Protein AF-A0A2I0T4E4-F1 (afdb_monomer_lite)

Radius of gyration: 17.42 Å; chains: 1; bounding box: 49×23×60 Å

Secondary structure (DSSP, 8-state):
-------------PPPPEEEEEESSSS-EEEEEESSSEEEEE-TTS-SSHHHHHHHHHTPPP------HHHHHHHIIIIISSTTTT--TTS-EEEEEE-SS--SS--HHHHHHHHT--

Organism: NCBI:txid1758121

Foldseek 3Di:
DDDDPPPPDPDDPFDFWWKKKAWDPAQQIWTWGDAPHIDTLAFSPRDRDPVVVVVSVVPDDGDDHHAAQLRNLVCCVPPHCDVVRPHDPPTDIDMDTDGSDDHPDDRPVSVVCVVPDD

Sequence (118 aa):
MNGILDSESPGIPHHPLFLAIKLYTNPWVSFVQYSDEAKSEFKLNTFDDKAQALGALQNIQYRGGNTRTGKALTFIKEKVLTWESGMRRGVPKVLVVVTDGRSQDEVRKAATVIQHSD

InterPro domains:
  IPR002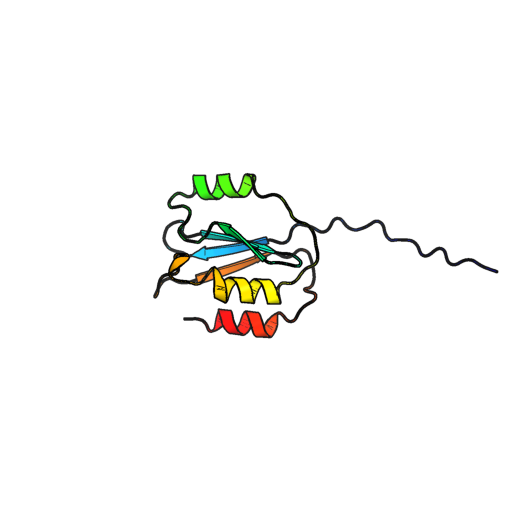035 von Willebrand factor, type A [PF00092] (29-117)
  IPR002035 von Willebrand factor, type A [PS50234] (29-118)
  IPR036465 von Willebrand factor A-like domain superfamily [G3DSA:3.40.50.410] (21-118)
  IPR036465 von Willebrand factor A-like domain superfamily [SSF53300] (26-115)
  IPR050525 Extracellular Matrix Assembly and Organization [PTHR24020] (27-116)

pLDDT: mean 80.01, std 16.9, range [33.75, 95.56]

Structure (mmCIF, N/CA/C/O backbone):
data_AF-A0A2I0T4E4-F1
#
_entry.id   AF-A0A2I0T4E4-F1
#
loop_
_atom_site.group_PDB
_atom_site.id
_atom_site.type_symbol
_atom_site.label_atom_id
_atom_site.label_alt_id
_atom_site.label_comp_id
_atom_site.label_asym_id
_atom_site.label_entity_id
_atom_site.label_seq_id
_atom_site.pdbx_PDB_ins_code
_atom_site.Cartn_x
_atom_site.Cartn_y
_atom_site.Cartn_z
_atom_site.occupancy
_atom_site.B_iso_or_equiv
_atom_site.auth_seq_id
_atom_site.auth_comp_id
_atom_site.auth_asym_id
_atom_site.auth_atom_id
_atom_site.pdbx_PDB_model_num
ATOM 1 N N . MET A 1 1 ? 29.214 -12.087 -43.893 1.00 38.97 1 MET A N 1
ATOM 2 C CA . MET A 1 1 ? 28.801 -11.142 -42.835 1.00 38.97 1 MET A CA 1
ATOM 3 C C . MET A 1 1 ? 27.324 -11.391 -42.588 1.00 38.97 1 MET A C 1
ATOM 5 O O . MET A 1 1 ? 26.516 -10.938 -43.383 1.00 38.97 1 MET A O 1
ATOM 9 N N . ASN A 1 2 ? 26.979 -12.198 -41.583 1.00 33.75 2 ASN A N 1
ATOM 10 C CA . ASN A 1 2 ? 25.581 -12.500 -41.265 1.00 33.75 2 ASN A CA 1
ATOM 11 C C . ASN A 1 2 ? 25.153 -11.586 -40.118 1.00 33.75 2 ASN A C 1
ATOM 13 O O . ASN A 1 2 ? 25.674 -11.707 -39.012 1.00 33.75 2 ASN A O 1
ATOM 17 N N . GLY A 1 3 ? 24.271 -10.636 -40.432 1.00 38.72 3 GLY A N 1
ATOM 18 C CA . GLY A 1 3 ? 23.658 -9.732 -39.468 1.00 38.72 3 GLY A CA 1
ATOM 19 C C . GLY A 1 3 ? 22.686 -10.495 -38.579 1.00 38.72 3 GLY A C 1
ATOM 20 O O . GLY A 1 3 ? 21.768 -11.151 -39.066 1.00 38.72 3 GLY A O 1
ATOM 21 N N . ILE A 1 4 ? 22.933 -10.415 -37.277 1.00 43.44 4 ILE A N 1
ATOM 22 C CA . ILE A 1 4 ? 22.018 -10.831 -36.224 1.00 43.44 4 ILE A CA 1
ATOM 23 C C . ILE A 1 4 ? 20.824 -9.877 -36.289 1.00 43.44 4 ILE A C 1
ATOM 25 O O . ILE A 1 4 ? 20.959 -8.681 -36.047 1.00 43.44 4 ILE A O 1
ATOM 29 N N . LEU A 1 5 ? 19.668 -10.403 -36.691 1.00 45.38 5 LEU A N 1
ATOM 30 C CA . LEU A 1 5 ? 18.389 -9.776 -36.400 1.00 45.38 5 LEU A CA 1
ATOM 31 C C . LEU A 1 5 ? 18.082 -10.123 -34.947 1.00 45.38 5 LEU A C 1
ATOM 33 O O . LEU A 1 5 ? 17.566 -11.204 -34.664 1.00 45.38 5 LEU A O 1
ATOM 37 N N . ASP A 1 6 ? 18.445 -9.226 -34.034 1.00 47.41 6 ASP A N 1
ATOM 38 C CA . ASP A 1 6 ? 17.857 -9.22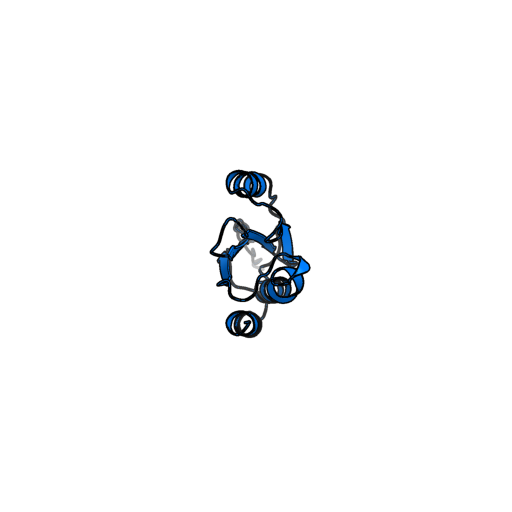3 -32.703 1.00 47.41 6 ASP A CA 1
ATOM 39 C C . ASP A 1 6 ? 16.365 -8.950 -32.896 1.00 47.41 6 ASP A C 1
ATOM 41 O O . ASP A 1 6 ? 15.935 -7.836 -33.195 1.00 47.41 6 ASP A O 1
ATOM 45 N N . SER A 1 7 ? 15.570 -10.014 -32.823 1.00 42.41 7 SER A N 1
ATOM 46 C CA . SER A 1 7 ? 14.124 -9.914 -32.761 1.00 42.41 7 SER A CA 1
ATOM 47 C C . SER A 1 7 ? 13.774 -9.193 -31.465 1.00 42.41 7 SER A C 1
ATOM 49 O O . SER A 1 7 ? 13.798 -9.804 -30.391 1.00 42.41 7 SER A O 1
ATOM 51 N N . GLU A 1 8 ? 13.447 -7.906 -31.547 1.00 43.34 8 GLU A N 1
ATOM 52 C CA . GLU A 1 8 ? 12.676 -7.265 -30.491 1.00 43.34 8 GLU A CA 1
ATOM 53 C C . GLU A 1 8 ? 11.397 -8.087 -30.320 1.00 43.34 8 GLU A C 1
ATOM 55 O O . GLU A 1 8 ? 10.546 -8.167 -31.208 1.00 43.34 8 GLU A O 1
ATOM 60 N N . SER A 1 9 ? 11.318 -8.805 -29.199 1.00 50.12 9 SER A N 1
ATOM 61 C CA . SER A 1 9 ? 10.119 -9.550 -28.845 1.00 50.12 9 SER A CA 1
ATOM 62 C C . SER A 1 9 ? 8.980 -8.537 -28.723 1.00 50.12 9 SER A C 1
ATOM 64 O O . SER A 1 9 ? 9.174 -7.524 -28.048 1.00 50.12 9 SER A O 1
ATOM 66 N N . PRO A 1 10 ? 7.815 -8.761 -29.359 1.00 46.94 10 PRO A N 1
ATOM 67 C CA . PRO A 1 10 ? 6.692 -7.840 -29.261 1.00 46.94 10 PRO A CA 1
ATOM 68 C C . PRO A 1 10 ? 6.377 -7.637 -27.780 1.00 46.94 10 PRO A C 1
ATOM 70 O O . PRO A 1 10 ? 6.102 -8.607 -27.070 1.00 46.94 10 PRO A O 1
ATOM 73 N N . GLY A 1 11 ? 6.521 -6.391 -27.315 1.00 47.59 11 GLY A N 1
ATOM 74 C CA . GLY A 1 11 ? 6.428 -6.033 -25.905 1.00 47.59 11 GLY A CA 1
ATOM 75 C C . GLY A 1 11 ? 5.167 -6.627 -25.297 1.00 47.59 11 GLY A C 1
ATOM 76 O O . GLY A 1 11 ? 4.055 -6.299 -25.714 1.00 47.59 11 GLY A O 1
ATOM 77 N N . ILE A 1 12 ? 5.349 -7.545 -24.348 1.00 50.31 12 ILE A N 1
ATOM 78 C CA . ILE A 1 12 ? 4.244 -8.133 -23.601 1.00 50.31 12 ILE A CA 1
ATOM 79 C C . ILE A 1 12 ? 3.494 -6.966 -22.948 1.00 50.31 12 ILE A C 1
ATOM 81 O O . ILE A 1 12 ? 4.140 -6.130 -22.313 1.00 50.31 12 ILE A O 1
ATOM 85 N N . PRO A 1 13 ? 2.163 -6.858 -23.098 1.00 48.69 13 PRO A N 1
ATOM 86 C CA . PRO A 1 13 ? 1.403 -5.863 -22.363 1.00 48.69 13 PRO A CA 1
ATOM 87 C C . PRO A 1 13 ? 1.624 -6.112 -20.868 1.00 48.69 13 PRO A C 1
ATOM 89 O O . PRO A 1 13 ? 1.147 -7.105 -20.325 1.00 48.69 13 PRO A O 1
ATOM 92 N N . HIS A 1 14 ? 2.391 -5.238 -20.216 1.00 53.66 14 HIS A N 1
ATOM 93 C CA . HIS A 1 14 ? 2.563 -5.268 -18.769 1.00 53.66 14 HIS A CA 1
ATOM 94 C C . HIS A 1 14 ? 1.187 -5.044 -18.142 1.00 53.66 14 HIS A C 1
ATOM 96 O O . HIS A 1 14 ? 0.531 -4.025 -18.389 1.00 53.66 14 HIS A O 1
ATOM 102 N N . HIS A 1 15 ? 0.699 -6.050 -17.422 1.00 51.19 15 HIS A N 1
ATOM 103 C CA . HIS A 1 15 ? -0.598 -5.967 -16.779 1.00 51.19 15 HIS A CA 1
ATOM 104 C C . HIS A 1 15 ? -0.493 -5.017 -15.578 1.00 51.19 15 HIS A C 1
ATOM 106 O O . HIS A 1 15 ? 0.569 -4.810 -14.996 1.00 51.19 15 HIS A O 1
ATOM 112 N N . PRO A 1 16 ? -1.590 -4.372 -15.184 1.00 51.69 16 PRO A N 1
ATOM 113 C CA . PRO A 1 16 ? -1.514 -3.369 -14.145 1.00 51.69 16 PRO A CA 1
ATOM 114 C C . PRO A 1 16 ? -1.174 -3.952 -1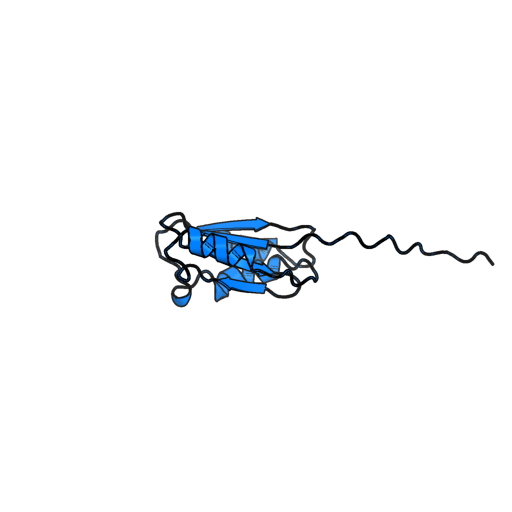2.764 1.00 51.69 16 PRO A C 1
ATOM 116 O O . PRO A 1 16 ? -1.803 -4.892 -12.280 1.00 51.69 16 PRO A O 1
ATOM 119 N N . LEU A 1 17 ? -0.177 -3.344 -12.119 1.00 58.03 17 LEU A N 1
ATOM 120 C CA . LEU A 1 17 ? 0.230 -3.591 -10.739 1.00 58.03 17 LEU A CA 1
ATOM 121 C C . LEU A 1 17 ? -0.734 -2.898 -9.771 1.00 58.03 17 LEU A C 1
ATOM 123 O O . LEU A 1 17 ? -0.950 -1.685 -9.857 1.00 58.03 17 LEU A O 1
ATOM 127 N N . PHE A 1 18 ? -1.287 -3.644 -8.814 1.00 60.66 18 PHE A N 1
ATOM 128 C CA . PHE A 1 18 ? -2.243 -3.103 -7.848 1.00 60.66 18 PHE A CA 1
ATOM 129 C C . PHE A 1 18 ? -1.992 -3.643 -6.440 1.00 60.66 18 PHE A C 1
ATOM 131 O O . PHE A 1 18 ? -1.871 -4.843 -6.221 1.00 60.66 18 PHE A O 1
ATOM 138 N N . LEU A 1 19 ? -1.967 -2.763 -5.443 1.00 61.56 19 LEU A N 1
ATOM 139 C CA . LEU A 1 19 ? -1.876 -3.141 -4.037 1.00 61.56 19 LEU A CA 1
ATOM 140 C C . LEU A 1 19 ? -3.133 -2.665 -3.308 1.00 61.56 19 LEU A C 1
ATOM 142 O O . LEU A 1 19 ? -3.364 -1.467 -3.153 1.00 61.56 19 LEU A O 1
ATOM 146 N N . ALA A 1 20 ? -3.955 -3.602 -2.843 1.00 58.94 20 ALA A N 1
ATOM 147 C CA . ALA A 1 20 ? -5.180 -3.296 -2.114 1.00 58.94 20 ALA A CA 1
ATOM 148 C C . ALA A 1 20 ? -5.013 -3.639 -0.629 1.00 58.94 20 ALA A C 1
ATOM 150 O O . ALA A 1 20 ? -4.626 -4.750 -0.271 1.00 58.94 20 ALA A O 1
ATOM 151 N N . ILE A 1 21 ? -5.331 -2.695 0.257 1.00 61.25 21 ILE A N 1
ATOM 152 C CA . ILE A 1 21 ? -5.343 -2.916 1.708 1.00 61.25 21 ILE A CA 1
ATOM 153 C C . ILE A 1 21 ? -6.773 -2.872 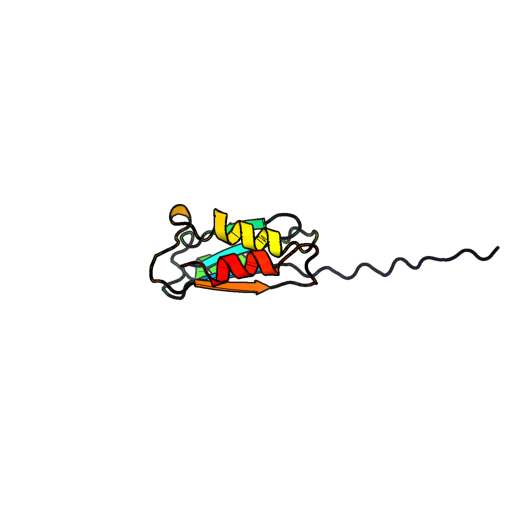2.189 1.00 61.25 21 ILE A C 1
ATOM 155 O O . ILE A 1 21 ? -7.479 -1.886 1.982 1.00 61.25 21 ILE A O 1
ATOM 159 N N . LYS A 1 22 ? -7.184 -3.923 2.891 1.00 62.19 22 LYS A N 1
ATOM 160 C CA . LYS A 1 22 ? -8.522 -4.031 3.456 1.00 62.19 22 LYS A CA 1
ATOM 161 C C . LYS A 1 22 ? -8.438 -4.294 4.954 1.00 62.19 22 LYS A C 1
ATOM 163 O O . LYS A 1 22 ? -7.784 -5.238 5.390 1.00 62.19 22 LYS A O 1
ATOM 168 N N . LEU A 1 23 ? -9.133 -3.476 5.741 1.00 59.91 23 LEU A N 1
ATOM 169 C CA . LEU A 1 23 ? -9.382 -3.738 7.158 1.00 59.91 23 LEU A CA 1
ATOM 170 C C . LEU A 1 23 ? -10.773 -4.362 7.319 1.00 59.91 23 LEU A C 1
ATOM 172 O O . LEU A 1 23 ? -11.692 -4.064 6.558 1.00 59.91 23 LEU A O 1
ATOM 176 N N . TYR A 1 24 ? -10.927 -5.272 8.281 1.00 49.50 24 TYR A N 1
ATOM 177 C CA . TYR A 1 24 ? -12.106 -6.145 8.368 1.00 49.50 24 TYR A CA 1
ATOM 178 C C . TYR A 1 24 ? -13.386 -5.494 8.931 1.00 49.50 24 TYR A C 1
ATOM 180 O O . TYR A 1 24 ? -14.442 -6.117 8.859 1.00 49.50 24 TYR A O 1
ATOM 188 N N . THR A 1 25 ? -13.346 -4.271 9.473 1.00 50.53 25 THR A N 1
ATOM 189 C CA . THR A 1 25 ? -14.495 -3.658 10.172 1.00 50.53 25 THR A CA 1
ATOM 190 C C . THR A 1 25 ? -14.985 -2.372 9.486 1.00 50.53 25 THR A C 1
ATOM 192 O O . THR A 1 25 ? -14.356 -1.322 9.631 1.00 50.53 25 THR A O 1
ATOM 195 N N . ASN A 1 26 ? -16.124 -2.460 8.767 1.00 59.16 26 ASN A N 1
ATOM 196 C CA . ASN A 1 26 ? -16.731 -1.423 7.888 1.00 59.16 26 ASN A CA 1
ATOM 197 C C . ASN A 1 26 ? -15.759 -0.964 6.764 1.00 59.16 26 ASN A C 1
ATOM 199 O O . ASN A 1 26 ? -14.628 -1.444 6.791 1.00 59.16 26 ASN A O 1
ATOM 203 N N . PRO A 1 27 ? -16.117 -0.195 5.702 1.00 68.00 27 PRO A N 1
ATOM 204 C CA . PRO A 1 27 ? -15.273 -0.124 4.497 1.00 68.00 27 PRO A CA 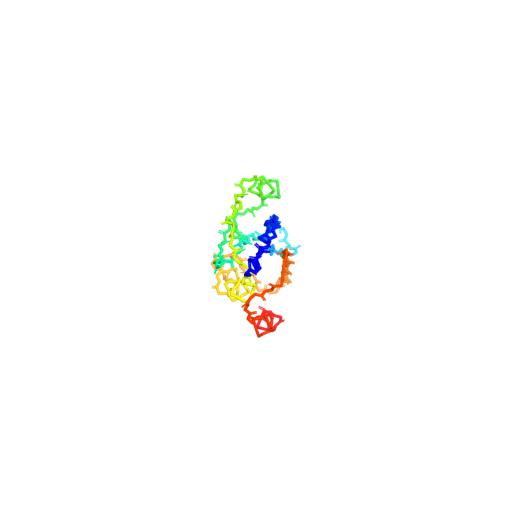1
ATOM 205 C C . PRO A 1 27 ? -14.064 0.809 4.671 1.00 68.00 27 PRO A C 1
ATOM 207 O O . PRO A 1 27 ? -13.849 1.731 3.902 1.00 68.00 27 PRO A O 1
ATOM 210 N N . TRP A 1 28 ? -13.226 0.520 5.664 1.00 82.00 28 TRP A N 1
ATOM 211 C CA . TRP A 1 28 ? -11.924 1.126 5.845 1.00 82.00 28 TRP A CA 1
ATOM 212 C C . TRP A 1 28 ? -10.951 0.403 4.924 1.00 82.00 28 TRP A C 1
ATOM 214 O O . TRP A 1 28 ? -10.289 -0.575 5.292 1.00 82.00 28 TRP A O 1
ATOM 224 N N . VAL A 1 29 ? -10.960 0.835 3.673 1.00 87.75 29 VAL A N 1
ATOM 225 C CA . VAL A 1 29 ? -10.187 0.261 2.579 1.00 87.75 29 VAL A CA 1
ATOM 226 C C . VAL A 1 29 ? -9.289 1.344 2.010 1.00 87.75 29 VAL A C 1
ATOM 228 O O . VAL A 1 29 ? -9.705 2.483 1.846 1.00 87.75 29 VAL A O 1
ATOM 231 N N . SER A 1 30 ? -8.045 0.988 1.716 1.00 89.94 30 SER A N 1
ATOM 232 C CA . SER A 1 30 ? -7.121 1.845 0.984 1.00 89.94 30 SER A CA 1
ATOM 233 C C . SER A 1 30 ? -6.696 1.130 -0.284 1.00 89.94 30 SER A C 1
ATOM 235 O O . SER A 1 30 ? -6.516 -0.091 -0.299 1.00 89.94 30 SER A O 1
ATOM 237 N N . PHE A 1 31 ? -6.522 1.900 -1.349 1.00 91.94 31 PHE A N 1
ATOM 238 C CA . PHE A 1 31 ? -5.990 1.399 -2.601 1.00 91.94 31 PHE A CA 1
ATOM 239 C C . PHE A 1 31 ? -4.722 2.158 -2.956 1.00 91.94 31 PHE A C 1
ATOM 241 O O . PHE A 1 31 ? -4.698 3.393 -2.967 1.00 91.94 31 PHE A O 1
ATOM 248 N N . VAL A 1 32 ? -3.662 1.404 -3.225 1.00 92.38 32 VAL A N 1
ATOM 249 C CA . VAL A 1 32 ? -2.362 1.924 -3.626 1.00 92.38 32 VAL A CA 1
ATOM 250 C C . VAL A 1 32 ? -1.999 1.330 -4.972 1.00 92.38 32 VAL A C 1
ATOM 252 O O . VAL A 1 32 ? -1.925 0.115 -5.144 1.00 92.38 32 VAL A O 1
ATOM 255 N N . GLN A 1 33 ? -1.735 2.200 -5.935 1.00 91.56 33 GLN A N 1
ATOM 256 C CA . GLN A 1 33 ? -1.133 1.793 -7.192 1.00 91.56 33 GLN A CA 1
ATOM 257 C C . GLN A 1 33 ? 0.380 1.971 -7.086 1.00 91.56 33 GLN A C 1
ATOM 259 O O . GLN A 1 33 ? 0.849 2.956 -6.507 1.00 91.56 33 GLN A O 1
ATOM 264 N N . TYR A 1 34 ? 1.149 1.028 -7.626 1.00 90.12 34 TYR A N 1
ATOM 265 C CA . TYR A 1 34 ? 2.600 1.144 -7.644 1.00 90.12 34 TYR A CA 1
ATOM 266 C C . TYR A 1 34 ? 3.198 0.676 -8.961 1.00 90.12 34 TYR A C 1
ATOM 268 O O . TYR A 1 34 ? 2.671 -0.219 -9.611 1.00 90.12 34 TYR A O 1
ATOM 276 N N . SER A 1 35 ? 4.316 1.290 -9.317 1.00 90.25 35 SER A N 1
ATOM 277 C CA . SER A 1 35 ? 5.234 0.804 -10.337 1.00 90.25 35 SER A CA 1
ATOM 278 C C . SER A 1 35 ? 6.668 1.123 -9.907 1.00 90.25 35 SER A C 1
ATOM 280 O O . SER A 1 35 ? 7.149 0.546 -8.932 1.00 90.25 35 SER A O 1
ATOM 282 N N . ASP A 1 36 ? 7.323 2.100 -10.535 1.00 89.06 36 ASP A N 1
ATOM 283 C CA . ASP A 1 36 ? 8.572 2.698 -10.052 1.00 89.06 36 ASP A CA 1
ATOM 284 C C . ASP A 1 36 ? 8.366 3.509 -8.757 1.00 89.06 36 ASP A C 1
ATOM 286 O O . ASP A 1 36 ? 9.264 3.621 -7.910 1.00 89.06 36 ASP A O 1
ATOM 290 N N . GLU A 1 37 ? 7.155 4.046 -8.596 1.00 89.56 37 GLU A N 1
ATOM 291 C CA . GLU A 1 37 ? 6.688 4.809 -7.440 1.00 89.56 37 GLU A CA 1
ATOM 292 C C . GLU A 1 37 ? 5.347 4.274 -6.939 1.00 89.56 37 GLU A C 1
ATOM 294 O O . GLU A 1 37 ? 4.529 3.800 -7.726 1.00 89.56 37 GLU A O 1
ATOM 299 N N . ALA A 1 38 ? 5.096 4.403 -5.636 1.00 91.69 38 ALA A N 1
ATOM 300 C CA . ALA A 1 38 ? 3.812 4.078 -5.022 1.00 91.69 38 ALA A CA 1
ATOM 301 C C . ALA A 1 38 ? 2.965 5.342 -4.818 1.00 91.69 38 ALA A C 1
ATOM 303 O O . ALA A 1 38 ? 3.479 6.406 -4.467 1.00 91.69 38 ALA A O 1
ATOM 304 N N . LYS A 1 39 ? 1.653 5.225 -5.024 1.00 90.88 39 LYS A N 1
ATOM 305 C CA . LYS A 1 39 ? 0.681 6.303 -4.829 1.00 90.88 39 LYS A CA 1
ATOM 306 C C . LYS A 1 39 ? -0.578 5.758 -4.173 1.00 90.88 39 LYS A C 1
ATOM 308 O O . LYS A 1 39 ? -1.159 4.783 -4.636 1.00 90.88 39 LYS A O 1
ATOM 313 N N . SER A 1 40 ? -1.019 6.433 -3.117 1.00 92.25 40 SER A N 1
ATOM 314 C CA . SER A 1 40 ? -2.343 6.210 -2.542 1.00 92.25 40 SER A CA 1
ATOM 315 C C . SER A 1 40 ? -3.394 6.854 -3.445 1.00 92.25 40 SER A C 1
ATOM 317 O O . SER A 1 40 ? -3.351 8.064 -3.662 1.00 92.25 40 SER A O 1
ATOM 319 N N . GLU A 1 41 ? -4.303 6.046 -3.990 1.00 92.38 41 GLU A N 1
ATOM 320 C CA . GLU A 1 41 ? -5.478 6.538 -4.722 1.00 92.38 41 GLU A CA 1
ATOM 321 C C . GLU A 1 41 ? -6.574 6.957 -3.737 1.00 92.38 41 GLU A C 1
ATOM 323 O O . GLU A 1 41 ? -7.244 7.965 -3.939 1.00 92.38 41 GLU A O 1
ATOM 328 N N . PHE A 1 42 ? -6.689 6.239 -2.616 1.00 91.69 42 PHE A N 1
ATOM 329 C CA . PHE A 1 42 ? -7.457 6.666 -1.449 1.00 91.69 42 PHE A CA 1
ATOM 330 C C . PHE A 1 42 ? -6.949 6.000 -0.162 1.00 91.69 42 PHE A C 1
ATOM 332 O O . PHE A 1 42 ? -6.363 4.910 -0.187 1.00 91.69 42 PHE A O 1
ATOM 339 N N . LYS A 1 43 ? -7.165 6.673 0.973 1.00 92.25 43 LYS A N 1
ATOM 340 C CA . LYS A 1 43 ? -6.747 6.256 2.323 1.00 92.25 43 LYS A CA 1
ATOM 341 C C . LYS A 1 43 ? -7.820 5.392 2.987 1.00 92.25 43 LYS A C 1
ATOM 343 O O . LYS A 1 43 ? -8.950 5.335 2.514 1.00 92.25 43 LYS A O 1
ATOM 348 N N . LEU A 1 44 ? -7.482 4.769 4.121 1.00 90.44 44 LEU A N 1
ATOM 349 C CA . LEU A 1 44 ? -8.397 3.876 4.845 1.00 90.44 44 LEU A CA 1
ATOM 350 C C . LEU A 1 44 ? -9.660 4.596 5.319 1.00 90.44 44 LEU A C 1
ATOM 352 O O . LEU A 1 44 ? -10.700 3.972 5.435 1.00 90.44 44 LEU A O 1
ATOM 356 N N . ASN A 1 45 ? -9.572 5.890 5.612 1.00 91.00 45 ASN A N 1
ATOM 357 C CA . ASN A 1 45 ? -10.682 6.712 6.089 1.00 91.00 45 ASN A CA 1
ATOM 358 C C . ASN A 1 45 ? -11.310 7.590 4.995 1.00 91.00 45 ASN A C 1
ATOM 360 O O . ASN A 1 45 ? -12.037 8.522 5.326 1.00 91.00 45 ASN A O 1
ATOM 364 N N . THR A 1 46 ? -11.010 7.351 3.712 1.00 92.50 46 THR A N 1
ATOM 365 C CA . THR A 1 46 ? -11.568 8.169 2.623 1.00 92.50 46 THR A CA 1
ATOM 366 C C . THR A 1 46 ? -13.047 7.885 2.378 1.00 92.50 46 THR A C 1
ATOM 368 O O . THR A 1 46 ? -13.793 8.821 2.115 1.00 92.50 46 THR A O 1
ATOM 371 N N . PHE A 1 47 ? -13.466 6.621 2.469 1.00 90.06 47 PHE A N 1
ATOM 372 C CA . PHE A 1 47 ? -14.847 6.210 2.223 1.00 90.06 47 PHE A CA 1
ATOM 373 C C . PHE A 1 47 ? -15.405 5.474 3.438 1.00 90.06 47 PHE A C 1
ATOM 375 O O . PHE A 1 47 ? -14.740 4.617 4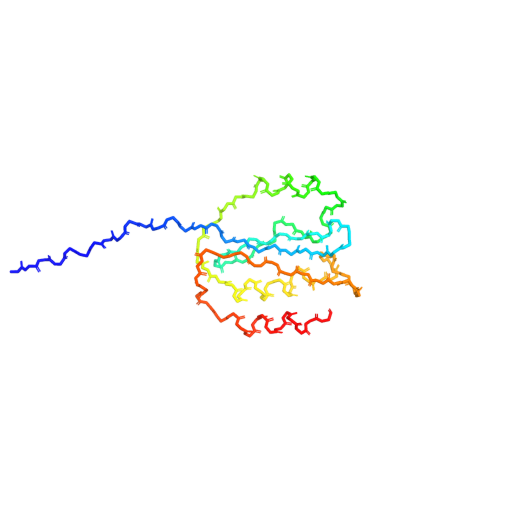.017 1.00 90.06 47 PHE A O 1
ATOM 382 N N . ASP A 1 48 ? -16.637 5.795 3.809 1.00 87.00 48 ASP A N 1
ATOM 383 C CA . ASP A 1 48 ? -17.440 5.074 4.799 1.00 87.00 48 ASP A CA 1
ATOM 384 C C . ASP A 1 48 ? -18.520 4.194 4.142 1.00 87.00 48 ASP A C 1
ATOM 386 O O . ASP A 1 48 ? -19.134 3.364 4.817 1.00 87.00 48 ASP A O 1
ATOM 390 N N . ASP A 1 49 ? -18.665 4.300 2.816 1.00 87.06 49 ASP A N 1
ATOM 391 C CA . ASP A 1 49 ? -19.550 3.498 1.981 1.00 87.06 49 ASP A CA 1
ATOM 392 C C . ASP A 1 49 ? -18.792 2.642 0.947 1.00 87.06 49 ASP A C 1
ATOM 394 O O . ASP A 1 49 ? -17.854 3.066 0.263 1.00 87.06 49 ASP A O 1
ATOM 398 N N . LYS A 1 50 ? -19.247 1.394 0.797 1.00 83.44 50 LYS A N 1
ATOM 399 C CA . LYS A 1 50 ? -18.648 0.424 -0.126 1.00 83.44 50 LYS A CA 1
ATOM 400 C C . LYS A 1 50 ? -18.885 0.810 -1.587 1.00 83.44 50 LYS A C 1
ATOM 402 O O . LYS A 1 50 ? -18.002 0.562 -2.408 1.00 83.44 50 LYS A O 1
ATOM 407 N N . ALA A 1 51 ? -20.052 1.355 -1.934 1.00 88.62 51 ALA A N 1
ATOM 408 C CA . ALA A 1 51 ? -20.354 1.708 -3.319 1.00 88.62 51 ALA A CA 1
ATOM 409 C C . ALA A 1 51 ? -19.490 2.886 -3.787 1.00 88.62 51 ALA A C 1
ATOM 411 O O . ALA A 1 51 ? -18.970 2.840 -4.900 1.00 88.62 51 ALA A O 1
ATOM 412 N N . GLN A 1 52 ? -19.236 3.870 -2.919 1.00 90.31 52 GLN A N 1
ATOM 413 C CA . GLN A 1 52 ? -18.286 4.952 -3.193 1.00 90.31 52 GLN A CA 1
ATOM 414 C C . GLN A 1 52 ? -16.863 4.435 -3.428 1.00 90.31 52 GLN A C 1
ATOM 416 O O . GLN A 1 52 ? -16.244 4.789 -4.432 1.00 90.31 52 GLN A O 1
ATOM 421 N N . ALA A 1 53 ? -16.365 3.541 -2.565 1.00 87.25 53 ALA A N 1
ATOM 422 C CA . ALA A 1 53 ? -15.042 2.942 -2.746 1.00 87.25 53 ALA A CA 1
ATOM 423 C C . ALA A 1 53 ? -14.936 2.162 -4.070 1.00 87.25 53 ALA A C 1
ATOM 425 O O . ALA A 1 53 ? -13.941 2.278 -4.784 1.00 87.25 53 ALA A O 1
ATOM 426 N N . LEU A 1 54 ? -15.971 1.394 -4.435 1.00 87.38 54 LEU A N 1
ATOM 427 C CA . LEU A 1 54 ? -16.018 0.671 -5.710 1.00 87.38 54 LEU A CA 1
ATOM 428 C C . LEU A 1 54 ? -16.094 1.615 -6.918 1.00 87.38 54 LEU A C 1
ATOM 430 O O . LEU A 1 54 ? -15.412 1.377 -7.912 1.00 87.38 54 LEU A O 1
ATOM 434 N N . GLY A 1 55 ? -16.881 2.690 -6.834 1.00 90.81 55 GLY A N 1
ATOM 435 C CA . GLY A 1 55 ? -16.957 3.711 -7.879 1.00 90.81 55 GLY A CA 1
ATOM 436 C C . GLY A 1 55 ? -15.624 4.436 -8.079 1.00 90.81 55 GLY A C 1
ATOM 437 O O . GLY A 1 55 ? -15.220 4.691 -9.211 1.00 90.81 55 GLY A O 1
ATOM 438 N N . ALA A 1 56 ? -14.884 4.699 -6.998 1.00 89.38 56 ALA A N 1
ATOM 439 C CA . ALA A 1 56 ? -13.551 5.289 -7.077 1.00 89.38 56 ALA A CA 1
ATOM 440 C C . ALA A 1 56 ? -12.563 4.388 -7.836 1.00 89.38 56 ALA A C 1
ATOM 442 O O . ALA A 1 56 ? -11.804 4.891 -8.662 1.00 89.38 56 ALA A O 1
ATOM 443 N N . LEU A 1 57 ? -12.619 3.064 -7.631 1.00 85.38 57 LEU A N 1
ATOM 444 C CA . LEU A 1 57 ? -11.758 2.109 -8.343 1.00 85.38 57 LEU A CA 1
ATOM 445 C C . LEU A 1 57 ? -11.935 2.161 -9.867 1.00 85.38 57 LEU A C 1
ATOM 447 O O . LEU A 1 57 ? -10.958 1.989 -10.591 1.00 85.38 57 LEU A O 1
ATOM 451 N N . GLN A 1 58 ? -13.150 2.425 -10.359 1.00 87.06 58 GLN A N 1
ATOM 452 C CA . GLN A 1 58 ? -13.437 2.486 -11.800 1.00 87.06 58 GLN A CA 1
ATOM 453 C C . GLN A 1 58 ? -12.750 3.664 -12.503 1.00 87.06 58 GLN A C 1
ATOM 455 O O . GLN A 1 58 ? -12.553 3.620 -13.714 1.00 87.06 58 GLN A O 1
ATOM 460 N N . ASN A 1 59 ? -12.368 4.701 -11.754 1.00 88.69 59 ASN A N 1
ATOM 461 C CA . ASN A 1 59 ? -11.745 5.912 -12.290 1.00 88.69 59 ASN A CA 1
ATOM 462 C C . ASN A 1 59 ? -10.212 5.907 -12.179 1.00 88.69 59 ASN A C 1
ATOM 464 O O . ASN A 1 59 ? -9.559 6.871 -12.584 1.00 88.69 59 ASN A O 1
ATOM 468 N N . ILE A 1 60 ? -9.619 4.846 -11.623 1.00 85.94 60 ILE A N 1
ATOM 469 C CA . ILE A 1 60 ? -8.168 4.755 -11.454 1.00 85.94 60 ILE A CA 1
ATOM 470 C C . ILE A 1 60 ? -7.517 4.463 -12.803 1.00 85.94 60 ILE A C 1
ATOM 472 O O . ILE A 1 60 ? -7.735 3.418 -13.414 1.00 85.94 60 ILE A O 1
ATOM 476 N N . GLN A 1 61 ? -6.660 5.382 -13.240 1.00 84.81 61 GLN A N 1
ATOM 477 C CA . GLN A 1 61 ? -5.870 5.220 -14.454 1.00 84.81 61 GLN A CA 1
ATOM 478 C C . GLN A 1 61 ? -4.589 4.439 -14.161 1.00 84.81 61 GLN A C 1
ATOM 480 O O . GLN A 1 61 ? -3.913 4.669 -13.156 1.00 84.81 61 GLN A O 1
ATOM 485 N N . TYR A 1 62 ? -4.243 3.507 -15.045 1.00 80.44 62 TYR A N 1
ATOM 486 C CA . TYR A 1 62 ? -2.976 2.788 -14.969 1.00 80.44 62 TYR A CA 1
ATOM 487 C C . TYR A 1 62 ? -1.801 3.708 -15.318 1.00 80.44 62 TYR A C 1
ATOM 489 O O . TYR A 1 62 ? -1.866 4.455 -16.292 1.00 80.44 62 TYR A O 1
ATOM 497 N N . ARG A 1 63 ? -0.721 3.643 -14.529 1.00 78.25 63 ARG A N 1
ATOM 498 C CA . ARG A 1 63 ? 0.440 4.537 -14.672 1.00 78.25 63 ARG A CA 1
ATOM 499 C C . ARG A 1 63 ? 1.648 3.941 -15.400 1.00 78.25 63 ARG A C 1
ATOM 501 O O . ARG A 1 63 ? 2.562 4.701 -15.701 1.00 78.25 63 ARG A O 1
ATOM 508 N N . GLY A 1 64 ? 1.663 2.643 -15.713 1.00 76.56 64 GLY A N 1
ATOM 509 C CA . GLY A 1 64 ? 2.836 2.009 -16.335 1.00 76.56 64 GLY A CA 1
ATOM 510 C C . GLY A 1 64 ? 4.074 1.988 -15.431 1.00 76.56 64 GLY A C 1
ATOM 511 O O . GLY A 1 64 ? 4.070 2.560 -14.340 1.00 76.56 64 GLY A O 1
ATOM 512 N N . GLY A 1 65 ? 5.145 1.342 -15.893 1.00 85.00 65 GLY A N 1
ATOM 513 C CA . GLY A 1 65 ? 6.459 1.329 -15.236 1.00 85.00 65 GLY A CA 1
ATOM 514 C C . GLY A 1 65 ? 6.883 -0.045 -14.716 1.00 85.00 65 GLY A C 1
ATOM 515 O O . GLY A 1 65 ? 6.252 -1.057 -15.010 1.00 85.00 65 GLY A O 1
ATOM 516 N N . ASN A 1 66 ? 7.974 -0.072 -13.949 1.00 87.50 66 ASN A N 1
ATOM 517 C CA . ASN A 1 66 ? 8.550 -1.311 -13.417 1.00 87.50 66 ASN A CA 1
ATOM 518 C C . ASN A 1 66 ? 7.780 -1.867 -12.215 1.00 87.50 66 ASN A C 1
ATOM 520 O O . ASN A 1 66 ? 6.995 -1.177 -11.579 1.00 87.50 66 ASN A O 1
ATOM 524 N N . THR A 1 67 ? 8.090 -3.100 -11.819 1.00 89.06 67 THR A N 1
ATOM 525 C CA . THR A 1 67 ? 7.546 -3.718 -10.605 1.00 89.06 67 THR A CA 1
ATOM 526 C C . THR A 1 67 ? 8.481 -3.492 -9.410 1.00 89.06 67 THR A C 1
ATOM 528 O O . THR A 1 67 ? 9.441 -4.242 -9.233 1.00 89.06 67 THR A O 1
ATOM 531 N N . ARG A 1 68 ? 8.222 -2.477 -8.566 1.00 92.00 68 ARG A N 1
ATOM 532 C CA . ARG A 1 68 ? 8.967 -2.229 -7.305 1.00 92.00 68 ARG A CA 1
ATOM 533 C C . ARG A 1 68 ? 8.113 -2.485 -6.063 1.00 92.00 68 ARG A C 1
ATOM 535 O O . ARG A 1 68 ? 7.674 -1.572 -5.360 1.00 92.00 68 ARG A O 1
ATOM 542 N N . THR A 1 69 ? 7.850 -3.761 -5.812 1.00 92.62 69 THR A N 1
ATOM 543 C CA . THR A 1 69 ? 7.010 -4.236 -4.705 1.00 92.62 69 THR A CA 1
ATOM 544 C C . THR A 1 69 ? 7.621 -3.901 -3.349 1.00 92.62 69 THR A C 1
ATOM 546 O O . THR A 1 69 ? 6.900 -3.465 -2.459 1.00 92.62 69 THR A O 1
ATOM 549 N N . GLY A 1 70 ? 8.936 -4.057 -3.170 1.00 94.19 70 GLY A N 1
ATOM 550 C CA . GLY A 1 70 ? 9.605 -3.755 -1.901 1.00 94.19 70 GLY A CA 1
ATOM 551 C C . GLY A 1 70 ? 9.400 -2.305 -1.476 1.00 94.19 70 GLY A C 1
ATOM 552 O O . GLY A 1 70 ? 8.966 -2.020 -0.359 1.00 94.19 70 GLY A O 1
ATOM 553 N N . LYS A 1 71 ? 9.608 -1.381 -2.415 1.00 94.38 71 LYS A N 1
ATOM 554 C CA . LYS A 1 71 ? 9.337 0.045 -2.233 1.00 94.38 71 LYS A CA 1
ATOM 555 C C . LYS A 1 71 ? 7.863 0.328 -1.940 1.00 94.38 71 LYS A C 1
ATOM 557 O O . LYS A 1 71 ? 7.568 1.139 -1.062 1.00 94.38 71 LYS A O 1
ATOM 562 N N . ALA A 1 72 ? 6.941 -0.346 -2.627 1.00 93.31 72 ALA A N 1
ATOM 563 C CA . ALA A 1 72 ? 5.511 -0.206 -2.363 1.00 93.31 72 ALA A CA 1
ATOM 564 C C . ALA A 1 72 ? 5.143 -0.642 -0.938 1.00 93.31 72 ALA A C 1
ATOM 566 O O . ALA A 1 72 ? 4.410 0.068 -0.253 1.00 93.31 72 ALA A O 1
ATOM 567 N N . LEU A 1 73 ? 5.701 -1.753 -0.450 1.00 93.94 73 LEU A N 1
ATOM 568 C CA . LEU A 1 73 ? 5.508 -2.218 0.925 1.00 93.94 73 LEU A CA 1
ATOM 569 C C . LEU A 1 73 ? 6.041 -1.197 1.947 1.00 93.94 73 LEU A C 1
ATOM 571 O O . LEU A 1 73 ? 5.343 -0.859 2.904 1.00 93.94 73 LEU A O 1
ATOM 575 N N . THR A 1 74 ? 7.223 -0.623 1.719 1.00 95.06 74 THR A N 1
ATOM 576 C CA . THR A 1 74 ? 7.739 0.465 2.568 1.00 95.06 74 THR A CA 1
ATOM 577 C C . THR A 1 74 ? 6.784 1.662 2.592 1.00 95.06 74 THR A C 1
ATOM 579 O O . THR A 1 74 ? 6.421 2.143 3.665 1.00 95.06 74 THR A O 1
ATOM 582 N N . PHE A 1 75 ? 6.282 2.088 1.427 1.00 94.88 75 PHE A N 1
ATOM 583 C CA . PHE A 1 75 ? 5.297 3.168 1.333 1.00 94.88 75 PHE A CA 1
ATOM 584 C C . PHE A 1 75 ? 4.011 2.856 2.112 1.00 94.88 75 PHE A C 1
ATOM 586 O O . PHE A 1 75 ? 3.495 3.720 2.822 1.00 94.88 75 PHE A O 1
ATOM 593 N N . ILE A 1 76 ? 3.505 1.620 2.031 1.00 92.75 76 ILE A N 1
ATOM 594 C CA . ILE A 1 76 ? 2.347 1.185 2.820 1.00 92.75 76 ILE A CA 1
ATOM 595 C C . ILE A 1 76 ? 2.592 1.404 4.307 1.00 92.75 76 ILE A C 1
ATOM 597 O O . ILE A 1 76 ? 1.750 2.000 4.984 1.00 92.75 76 ILE A O 1
ATOM 601 N N . LYS A 1 77 ? 3.738 0.943 4.815 1.00 91.94 77 LYS A N 1
ATOM 602 C CA . LYS A 1 77 ? 4.064 1.060 6.235 1.00 91.94 77 LYS A CA 1
ATOM 603 C C . LYS A 1 77 ? 4.151 2.520 6.680 1.00 91.94 77 LYS A C 1
ATOM 605 O O . LYS A 1 77 ? 3.661 2.850 7.754 1.00 91.94 77 LYS A O 1
ATOM 610 N N . GLU A 1 78 ? 4.758 3.375 5.864 1.00 93.75 78 GLU A N 1
ATOM 611 C CA . GLU A 1 78 ? 5.054 4.764 6.226 1.00 93.75 78 GLU A CA 1
ATOM 612 C C . GLU A 1 78 ? 3.900 5.742 5.995 1.00 93.75 78 GLU A C 1
ATOM 614 O O . GLU A 1 78 ? 3.859 6.788 6.642 1.00 93.75 78 GLU A O 1
ATOM 619 N N . LYS A 1 79 ? 3.004 5.463 5.040 1.00 93.75 79 LYS A N 1
ATOM 620 C CA . LYS A 1 79 ? 2.004 6.439 4.565 1.00 93.75 79 LYS A CA 1
ATOM 621 C C . LYS A 1 79 ? 0.563 5.958 4.670 1.00 93.75 79 LYS A C 1
ATOM 623 O O . LYS A 1 79 ? -0.339 6.789 4.772 1.00 93.75 79 LYS A O 1
ATOM 628 N N . VAL A 1 80 ? 0.328 4.648 4.636 1.00 91.69 80 VAL A N 1
ATOM 629 C CA . VAL A 1 80 ? -1.033 4.086 4.655 1.00 91.69 80 VAL A CA 1
ATOM 630 C C . VAL A 1 80 ? -1.389 3.531 6.025 1.00 91.69 80 VAL A C 1
ATOM 632 O O . VAL A 1 80 ? -2.462 3.824 6.546 1.00 91.69 80 VAL A O 1
ATOM 635 N N . LEU A 1 81 ? -0.480 2.779 6.643 1.00 90.19 81 LEU A N 1
ATOM 636 C CA . LEU A 1 81 ? -0.644 2.231 7.990 1.00 90.19 81 LEU A CA 1
ATOM 637 C C . LEU A 1 81 ? -0.251 3.262 9.056 1.00 90.19 81 LEU A C 1
ATOM 639 O O . LEU A 1 81 ? 0.607 3.016 9.903 1.00 90.19 81 LEU A O 1
ATOM 643 N N . THR A 1 82 ? -0.889 4.430 8.998 1.00 91.62 82 THR A N 1
ATOM 644 C CA . THR A 1 82 ? -0.705 5.527 9.953 1.00 91.62 82 THR A CA 1
ATOM 645 C C . THR A 1 82 ? -2.049 5.982 10.510 1.00 91.62 82 THR A C 1
ATOM 647 O O . THR A 1 82 ? -3.098 5.778 9.892 1.00 91.62 82 THR A O 1
ATOM 650 N N . TRP A 1 83 ? -2.036 6.596 11.693 1.00 91.50 83 TRP A N 1
ATOM 651 C CA . TRP A 1 83 ? -3.248 7.070 12.363 1.00 91.50 83 TRP A CA 1
ATOM 652 C C . TRP A 1 83 ? -3.956 8.149 11.538 1.00 91.50 83 TRP A C 1
ATOM 654 O O . TRP A 1 83 ? -5.177 8.120 11.400 1.00 91.50 83 TRP A O 1
ATOM 664 N N . GLU A 1 84 ? -3.192 9.037 10.902 1.00 93.25 84 GLU A N 1
ATOM 665 C CA . GLU A 1 84 ? -3.692 10.102 10.025 1.00 93.25 84 GLU A CA 1
ATOM 666 C C . GLU A 1 84 ? -4.384 9.548 8.772 1.00 93.25 84 GLU A C 1
ATOM 668 O O . GLU A 1 84 ? -5.280 10.181 8.212 1.00 93.25 84 GLU A O 1
ATOM 673 N N . SER A 1 85 ? -3.977 8.354 8.335 1.00 91.25 85 SER A N 1
ATOM 674 C CA . SER A 1 85 ? -4.559 7.648 7.193 1.00 91.25 85 SER A CA 1
ATOM 675 C C . SER A 1 85 ? -5.700 6.706 7.575 1.00 91.25 85 SER A C 1
ATOM 677 O O . SER A 1 85 ? -6.213 6.009 6.703 1.00 91.25 85 SER A O 1
ATOM 679 N N . GLY A 1 86 ? -6.123 6.693 8.845 1.00 89.62 86 GLY A N 1
ATOM 680 C CA . GLY A 1 86 ? -7.224 5.866 9.336 1.00 89.62 86 GLY A CA 1
ATOM 681 C C . GLY A 1 86 ? -6.797 4.500 9.881 1.00 89.62 86 GLY A C 1
ATOM 682 O O . GLY A 1 86 ? -7.620 3.600 10.026 1.00 89.62 86 GLY A O 1
ATOM 683 N N . MET A 1 87 ? -5.526 4.279 10.204 1.00 88.81 87 MET A N 1
ATOM 684 C CA . MET A 1 87 ? -5.158 3.057 10.917 1.00 88.81 87 MET A CA 1
ATOM 685 C C . MET A 1 87 ? -5.742 3.064 12.339 1.00 88.81 87 MET A C 1
ATOM 687 O O . MET A 1 87 ? -5.749 4.084 13.026 1.00 88.81 87 MET A O 1
ATOM 691 N N . ARG A 1 88 ? -6.204 1.898 12.804 1.00 86.94 88 ARG A N 1
ATOM 692 C CA . ARG A 1 88 ? -6.748 1.700 14.154 1.00 86.94 88 ARG A CA 1
ATOM 693 C C . ARG A 1 88 ? -6.001 0.584 14.881 1.00 86.94 88 ARG A C 1
ATOM 695 O O . ARG A 1 88 ? -5.702 -0.455 14.291 1.00 86.94 88 ARG A O 1
ATOM 702 N N . ARG A 1 89 ? -5.724 0.788 16.173 1.00 86.06 89 ARG A N 1
ATOM 703 C CA . ARG A 1 89 ? -5.175 -0.261 17.051 1.00 86.06 89 ARG A CA 1
ATOM 704 C C . ARG A 1 89 ? -6.231 -1.339 17.292 1.00 86.06 89 ARG A C 1
ATOM 706 O O . ARG A 1 89 ? -7.415 -1.029 17.383 1.00 86.06 89 ARG A O 1
ATOM 713 N N . GLY A 1 90 ? -5.800 -2.595 17.392 1.00 83.81 90 GLY A N 1
ATOM 714 C CA . GLY A 1 90 ? -6.686 -3.730 17.685 1.00 83.81 90 GLY A CA 1
ATOM 715 C C . GLY A 1 90 ? -7.602 -4.163 16.533 1.00 83.81 90 GLY A C 1
ATOM 716 O O . GLY A 1 90 ? -8.402 -5.075 16.715 1.00 83.81 90 GLY A O 1
ATOM 717 N N . VAL A 1 91 ? -7.491 -3.550 15.348 1.00 84.19 91 VAL A N 1
ATOM 718 C CA . VAL A 1 91 ? -8.200 -3.995 14.139 1.00 84.19 91 VAL A CA 1
ATOM 719 C C . VAL A 1 91 ? -7.243 -4.828 13.281 1.00 84.19 91 VAL A C 1
ATOM 721 O O . VAL A 1 91 ? -6.170 -4.323 12.936 1.00 84.19 91 VAL A O 1
ATOM 724 N N . PRO A 1 92 ? -7.603 -6.072 12.907 1.00 84.06 92 PRO A N 1
ATOM 725 C CA . PRO A 1 92 ? -6.796 -6.879 12.000 1.00 84.06 92 PRO A CA 1
ATOM 726 C C . PRO A 1 92 ? -6.582 -6.183 10.654 1.00 84.06 92 PRO A C 1
ATOM 728 O O . PRO A 1 92 ? -7.530 -5.687 10.032 1.00 84.06 92 PRO A O 1
ATOM 731 N N . LYS A 1 93 ? -5.325 -6.170 10.206 1.00 84.31 93 LYS A N 1
ATOM 732 C CA . LYS A 1 93 ? -4.882 -5.521 8.972 1.00 84.31 93 LYS A CA 1
ATOM 733 C C . LYS A 1 93 ? -4.590 -6.574 7.910 1.00 84.31 93 LYS A C 1
ATOM 735 O O . LYS A 1 93 ? -3.785 -7.466 8.155 1.00 84.31 93 LYS A O 1
ATOM 740 N N . VAL A 1 94 ? -5.220 -6.470 6.737 1.00 86.00 94 VAL A N 1
ATOM 741 C CA . VAL A 1 94 ? -4.918 -7.341 5.591 1.00 86.00 94 VAL A CA 1
ATOM 742 C C . VAL A 1 94 ? -4.394 -6.525 4.428 1.00 86.00 94 VAL A C 1
ATOM 744 O O . VAL A 1 94 ? -5.019 -5.569 3.969 1.00 86.00 94 VAL A O 1
ATOM 747 N N . LEU A 1 95 ? -3.244 -6.961 3.931 1.00 88.06 95 LEU A N 1
ATOM 748 C CA . LEU A 1 95 ? -2.601 -6.457 2.733 1.00 88.06 95 LEU A CA 1
ATOM 749 C C . LEU A 1 95 ? -2.749 -7.503 1.624 1.00 88.06 95 LEU A C 1
ATOM 751 O O . LEU A 1 95 ? -2.268 -8.624 1.771 1.00 88.06 95 LEU A O 1
ATOM 755 N N . VAL A 1 96 ? -3.400 -7.136 0.523 1.00 88.62 96 VAL A N 1
ATOM 756 C CA . VAL A 1 96 ? -3.540 -7.967 -0.678 1.00 88.62 96 VAL A CA 1
ATOM 757 C C . VAL A 1 96 ? -2.694 -7.362 -1.790 1.00 88.62 96 VAL A C 1
ATOM 759 O O . VAL A 1 96 ? -3.031 -6.317 -2.344 1.00 88.62 96 VAL A O 1
ATOM 762 N N . VAL A 1 97 ? -1.590 -8.030 -2.117 1.00 87.69 97 VAL A N 1
ATOM 763 C CA . VAL A 1 97 ? -0.680 -7.624 -3.195 1.00 87.69 97 VAL A CA 1
ATOM 764 C C . VAL A 1 97 ? -1.085 -8.320 -4.488 1.00 87.69 97 VAL A C 1
ATOM 766 O O . VAL A 1 97 ? -1.130 -9.547 -4.533 1.00 87.69 97 VAL A O 1
ATOM 769 N N . VAL A 1 98 ? -1.332 -7.544 -5.542 1.00 86.50 98 VAL A N 1
ATOM 770 C CA . VAL A 1 98 ? -1.512 -8.035 -6.911 1.00 86.50 98 VAL A CA 1
ATOM 771 C C . VAL A 1 98 ? -0.367 -7.489 -7.765 1.00 86.50 98 VAL A C 1
ATOM 773 O O . VAL A 1 98 ? -0.088 -6.289 -7.785 1.00 86.50 98 VAL A O 1
ATOM 776 N N . THR A 1 99 ? 0.347 -8.384 -8.439 1.00 84.38 99 THR A N 1
ATOM 777 C CA . THR A 1 99 ? 1.472 -8.037 -9.313 1.00 84.38 99 THR A CA 1
ATOM 778 C C . THR A 1 99 ? 1.375 -8.811 -10.622 1.00 84.38 99 THR A C 1
ATOM 780 O O . THR A 1 99 ? 0.879 -9.937 -10.624 1.00 84.38 99 THR A O 1
ATOM 783 N N . ASP A 1 100 ? 1.840 -8.223 -11.720 1.00 74.38 100 ASP A N 1
ATOM 784 C CA . ASP A 1 100 ? 1.914 -8.845 -13.043 1.00 74.38 100 ASP A CA 1
ATOM 785 C C . ASP A 1 100 ? 3.275 -9.494 -13.327 1.00 74.38 100 ASP A C 1
ATOM 787 O O . ASP A 1 100 ? 3.447 -10.173 -14.338 1.00 74.38 100 ASP A O 1
ATOM 791 N N . GLY A 1 101 ? 4.247 -9.305 -12.434 1.00 81.94 101 GLY A N 1
ATOM 792 C CA . GLY A 1 101 ? 5.611 -9.750 -12.657 1.00 81.94 101 GLY A CA 1
ATOM 793 C C . GLY A 1 101 ? 6.441 -9.877 -11.389 1.00 81.94 101 GLY A C 1
ATOM 794 O O . GLY A 1 101 ? 6.016 -9.579 -10.266 1.00 81.94 101 GLY A O 1
ATOM 795 N N . ARG A 1 102 ? 7.672 -10.356 -11.586 1.00 87.56 102 ARG A N 1
ATOM 796 C CA . ARG A 1 102 ? 8.687 -10.432 -10.536 1.00 87.56 102 ARG A CA 1
ATOM 797 C C . ARG A 1 102 ? 9.162 -9.022 -10.188 1.00 87.56 102 ARG A C 1
ATOM 799 O O . ARG A 1 102 ? 9.510 -8.247 -11.072 1.00 87.56 102 ARG A O 1
ATOM 806 N N . SER A 1 103 ? 9.246 -8.732 -8.891 1.00 91.81 103 SER A N 1
ATOM 807 C CA . SER A 1 103 ? 9.803 -7.465 -8.417 1.00 91.81 103 SER A CA 1
ATOM 808 C C . SER A 1 103 ? 11.268 -7.292 -8.816 1.00 91.81 103 SER A C 1
ATOM 810 O O . SER A 1 103 ? 12.047 -8.246 -8.774 1.00 91.81 103 SER A O 1
ATOM 812 N N . GLN A 1 104 ? 11.642 -6.057 -9.136 1.00 93.06 104 GLN A N 1
ATOM 813 C CA . GLN A 1 104 ? 13.007 -5.647 -9.480 1.00 93.06 104 GLN A CA 1
ATOM 814 C C . GLN A 1 104 ? 13.778 -5.086 -8.268 1.00 93.06 104 GLN A C 1
ATOM 816 O O . GLN A 1 104 ? 14.896 -4.597 -8.406 1.00 93.06 104 GLN A O 1
ATOM 821 N N . ASP A 1 105 ? 13.184 -5.150 -7.076 1.00 94.69 105 ASP A N 1
ATOM 822 C CA . ASP A 1 105 ? 13.753 -4.713 -5.804 1.00 94.69 105 ASP A CA 1
ATOM 823 C C . ASP A 1 105 ? 13.615 -5.787 -4.707 1.00 94.69 105 ASP A C 1
ATOM 825 O O . ASP A 1 105 ? 13.001 -6.842 -4.895 1.00 94.69 105 ASP A O 1
ATOM 829 N N . GLU A 1 106 ? 14.238 -5.540 -3.552 1.00 95.56 106 GLU A N 1
ATOM 830 C CA . GLU A 1 106 ? 14.183 -6.449 -2.407 1.00 95.56 106 GLU A CA 1
ATOM 831 C C . GLU A 1 106 ? 12.798 -6.377 -1.745 1.00 95.56 106 GLU A C 1
ATOM 833 O O . GLU A 1 106 ? 12.389 -5.330 -1.249 1.00 95.56 106 GLU A O 1
ATOM 838 N N . VAL A 1 107 ? 12.072 -7.500 -1.747 1.00 94.06 107 VAL A N 1
ATOM 839 C CA . VAL A 1 107 ? 10.700 -7.579 -1.211 1.00 94.06 107 VAL A CA 1
ATOM 840 C C . VAL A 1 107 ? 10.654 -8.157 0.203 1.00 94.06 107 VAL A C 1
ATOM 842 O O . VAL A 1 107 ? 9.802 -7.774 1.006 1.00 94.06 107 VAL A O 1
ATOM 845 N N . ARG A 1 108 ? 11.531 -9.115 0.527 1.00 93.44 108 ARG A N 1
ATOM 846 C CA . ARG A 1 108 ? 11.402 -9.948 1.731 1.00 93.44 108 ARG A CA 1
ATOM 847 C C . ARG A 1 108 ? 11.629 -9.138 3.004 1.00 93.44 108 ARG A C 1
ATOM 849 O O . ARG A 1 108 ? 10.873 -9.308 3.962 1.00 93.44 108 ARG A O 1
ATOM 856 N N . LYS A 1 109 ? 12.617 -8.245 3.028 1.00 93.44 109 LYS A N 1
ATOM 857 C CA . LYS A 1 109 ? 12.880 -7.342 4.154 1.00 93.44 109 LYS A CA 1
ATOM 858 C C . LYS A 1 109 ? 11.683 -6.427 4.390 1.00 93.44 109 LYS A C 1
ATOM 860 O O . LYS A 1 109 ? 11.216 -6.333 5.522 1.00 93.44 109 LYS A O 1
ATOM 865 N N . ALA A 1 110 ? 11.143 -5.818 3.333 1.00 91.56 110 ALA A N 1
ATOM 866 C CA . ALA A 1 110 ? 9.986 -4.928 3.439 1.00 91.56 110 ALA A CA 1
ATOM 867 C C . ALA A 1 110 ? 8.720 -5.670 3.915 1.00 91.56 110 ALA A C 1
ATOM 869 O O . ALA A 1 110 ? 8.018 -5.196 4.808 1.00 91.56 110 ALA A O 1
ATOM 870 N N . ALA A 1 111 ? 8.464 -6.874 3.392 1.00 90.81 111 ALA A N 1
ATOM 871 C CA . ALA A 1 111 ? 7.341 -7.710 3.817 1.00 90.81 111 ALA A CA 1
ATOM 872 C C . ALA A 1 111 ? 7.453 -8.128 5.290 1.00 90.81 111 ALA A C 1
ATOM 874 O O . ALA A 1 111 ? 6.465 -8.078 6.021 1.00 90.81 111 ALA A O 1
ATOM 875 N N . THR A 1 112 ? 8.664 -8.473 5.741 1.00 92.69 112 THR A N 1
ATOM 876 C CA . THR A 1 112 ? 8.929 -8.844 7.138 1.00 92.69 112 THR A CA 1
ATOM 877 C C . THR A 1 112 ? 8.548 -7.707 8.087 1.00 92.69 112 THR A C 1
ATOM 879 O O . THR A 1 112 ? 7.923 -7.958 9.114 1.00 92.69 112 THR A O 1
ATOM 882 N N . VAL A 1 113 ? 8.853 -6.453 7.737 1.00 88.81 113 VAL A N 1
ATOM 883 C CA . VAL A 1 113 ? 8.496 -5.281 8.559 1.00 88.81 113 VAL A CA 1
ATOM 884 C C . VAL A 1 113 ? 6.980 -5.130 8.717 1.00 88.81 113 VAL A C 1
ATOM 886 O O . VAL A 1 113 ? 6.513 -4.790 9.800 1.00 88.81 113 VAL A O 1
ATOM 889 N N . ILE A 1 114 ? 6.198 -5.393 7.666 1.00 86.25 114 ILE A N 1
ATOM 890 C CA . ILE A 1 114 ? 4.730 -5.292 7.729 1.00 86.25 114 ILE A CA 1
ATOM 891 C C . ILE A 1 114 ? 4.124 -6.459 8.513 1.00 86.25 114 ILE A C 1
ATOM 893 O O . ILE A 1 114 ? 3.221 -6.244 9.318 1.00 86.25 114 ILE A O 1
ATOM 897 N N . GLN A 1 115 ? 4.613 -7.682 8.302 1.00 85.88 115 GLN A N 1
ATOM 898 C CA . GLN A 1 115 ? 4.088 -8.879 8.972 1.00 85.88 115 GLN A CA 1
ATOM 899 C C . GLN A 1 115 ? 4.232 -8.817 10.495 1.00 85.88 115 GLN A C 1
ATOM 901 O O . GLN A 1 115 ? 3.361 -9.305 11.206 1.00 85.88 115 GLN A O 1
ATOM 906 N N . HIS A 1 116 ? 5.300 -8.186 10.982 1.00 82.69 116 HIS A N 1
ATOM 907 C CA . HIS A 1 116 ? 5.555 -7.984 12.410 1.00 82.69 116 HIS A CA 1
ATOM 908 C C . HIS A 1 116 ? 5.072 -6.613 12.911 1.00 82.69 116 HIS A C 1
ATOM 910 O O . HIS A 1 116 ? 5.514 -6.160 13.964 1.00 82.69 116 HIS A O 1
ATOM 916 N N . SER A 1 117 ? 4.227 -5.907 12.149 1.00 70.19 117 SER A N 1
ATOM 917 C CA . SER A 1 117 ? 3.699 -4.611 12.576 1.00 70.19 117 SER A CA 1
ATOM 918 C C . SER A 1 117 ? 2.382 -4.759 13.339 1.00 70.19 117 SER A C 1
ATOM 920 O O . SER A 1 117 ? 1.397 -5.261 12.797 1.00 70.19 117 SER A O 1
ATOM 922 N N . ASP A 1 118 ? 2.391 -4.294 14.591 1.00 58.00 118 ASP A N 1
ATOM 923 C CA . ASP A 1 118 ? 1.262 -4.347 15.533 1.00 58.00 118 ASP A CA 1
ATOM 924 C C . ASP A 1 118 ? 0.036 -3.510 15.115 1.00 58.00 118 ASP A C 1
ATOM 926 O O . ASP A 1 118 ? 0.162 -2.398 14.545 1.00 58.00 118 ASP A O 1
#